Protein AF-A0A9D1W8C6-F1 (afdb_monomer_lite)

Organism: NCBI:txid2838759

Structure (mmCIF, N/CA/C/O backbone):
data_AF-A0A9D1W8C6-F1
#
_entry.id   AF-A0A9D1W8C6-F1
#
loop_
_atom_site.group_PDB
_atom_site.id
_atom_site.type_symbol
_atom_site.label_atom_id
_atom_site.label_alt_id
_atom_site.label_comp_id
_atom_site.label_asym_id
_atom_site.label_entity_id
_atom_site.label_seq_id
_atom_site.pdbx_PDB_ins_code
_atom_site.Cartn_x
_atom_site.Cartn_y
_atom_site.Cartn_z
_atom_site.occupancy
_atom_site.B_iso_or_equiv
_atom_site.auth_seq_id
_atom_site.auth_comp_id
_atom_site.auth_asym_id
_atom_site.auth_atom_id
_atom_site.pdbx_PDB_model_num
ATOM 1 N N . MET A 1 1 ? -22.718 -8.648 5.884 1.00 60.38 1 MET A N 1
ATOM 2 C CA . MET A 1 1 ? -21.245 -8.491 5.860 1.00 60.38 1 MET A CA 1
ATOM 3 C C . MET A 1 1 ? -20.928 -7.258 5.026 1.00 60.38 1 MET A C 1
ATOM 5 O O . MET A 1 1 ? -21.552 -7.112 3.982 1.00 60.38 1 MET A O 1
ATOM 9 N N . LYS A 1 2 ? -20.077 -6.335 5.493 1.00 73.44 2 LYS A N 1
ATOM 10 C CA . LYS A 1 2 ? -19.811 -5.063 4.796 1.00 73.44 2 LYS A CA 1
ATOM 11 C C . LYS A 1 2 ? -18.374 -5.063 4.278 1.00 73.44 2 LYS A C 1
ATOM 13 O O . LYS A 1 2 ? -17.452 -5.170 5.075 1.00 73.44 2 LYS A O 1
ATOM 18 N N . LEU A 1 3 ? -18.215 -4.976 2.961 1.00 74.81 3 LEU A N 1
ATOM 19 C CA . LEU A 1 3 ? -16.925 -4.838 2.284 1.00 74.81 3 LEU A CA 1
ATOM 20 C C . LEU A 1 3 ? -16.692 -3.355 1.985 1.00 74.81 3 LEU A C 1
ATOM 22 O O . LEU A 1 3 ? -17.611 -2.664 1.542 1.00 74.81 3 LEU A O 1
ATOM 26 N N . MET A 1 4 ? -15.485 -2.865 2.255 1.00 75.19 4 MET A N 1
ATOM 27 C CA . MET A 1 4 ? -15.068 -1.494 1.961 1.00 75.19 4 MET A CA 1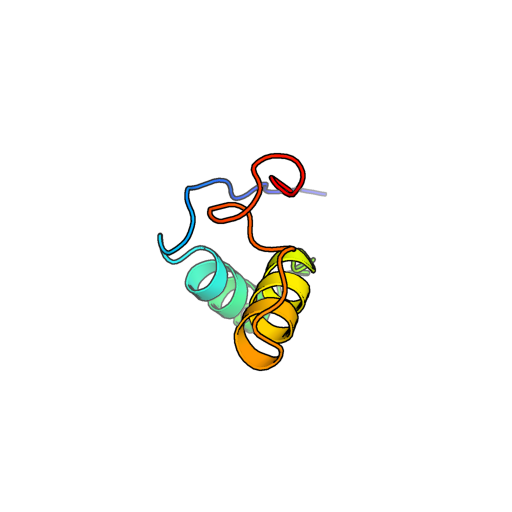
ATOM 28 C C . MET A 1 4 ? -13.843 -1.540 1.053 1.00 75.19 4 MET A C 1
ATOM 30 O O . MET A 1 4 ? -12.878 -2.231 1.365 1.00 75.19 4 MET A O 1
ATOM 34 N N . VAL A 1 5 ? -13.891 -0.807 -0.059 1.00 77.06 5 VAL A N 1
ATOM 35 C CA . VAL A 1 5 ? -12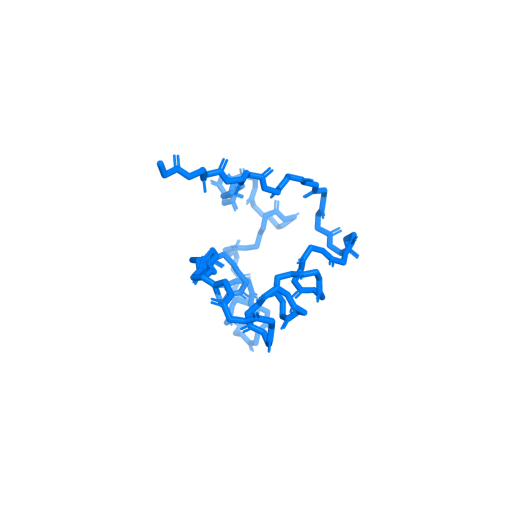.780 -0.697 -1.012 1.00 77.06 5 VAL A CA 1
ATOM 36 C C . VAL A 1 5 ? -12.153 0.684 -0.857 1.00 77.06 5 VAL A C 1
ATOM 38 O O . VAL A 1 5 ? -12.854 1.692 -0.936 1.00 77.06 5 VAL A O 1
ATOM 41 N N . ILE A 1 6 ? -10.842 0.728 -0.617 1.00 76.06 6 ILE A N 1
ATOM 42 C CA . ILE A 1 6 ? -10.076 1.967 -0.450 1.00 76.06 6 ILE A CA 1
ATOM 43 C C . ILE A 1 6 ? -9.220 2.162 -1.701 1.00 76.06 6 ILE A C 1
ATOM 45 O O . ILE A 1 6 ? -8.262 1.426 -1.918 1.00 76.06 6 ILE A O 1
ATOM 49 N N . THR A 1 7 ? -9.544 3.168 -2.512 1.00 77.81 7 THR A N 1
ATOM 50 C CA . THR A 1 7 ? -8.795 3.510 -3.731 1.00 77.81 7 THR A CA 1
ATOM 51 C C . THR A 1 7 ? -8.105 4.867 -3.588 1.00 77.81 7 THR A C 1
ATOM 53 O O . THR A 1 7 ? -8.512 5.720 -2.802 1.00 77.81 7 THR A O 1
ATOM 56 N N . GLY A 1 8 ? -7.009 5.069 -4.319 1.00 72.50 8 GLY A N 1
ATOM 57 C CA . GLY A 1 8 ? -6.253 6.325 -4.307 1.00 72.50 8 GLY A CA 1
ATOM 58 C C . GLY A 1 8 ? -4.850 6.161 -4.886 1.00 72.50 8 GLY A C 1
ATOM 59 O O . GLY A 1 8 ? -4.315 5.053 -4.906 1.00 72.50 8 GLY A O 1
ATOM 60 N N . GLY A 1 9 ? -4.234 7.253 -5.341 1.00 67.75 9 GLY A N 1
ATOM 61 C CA . GLY A 1 9 ? -2.909 7.227 -5.977 1.00 67.75 9 GLY A CA 1
ATOM 62 C C . GLY A 1 9 ? -1.780 6.711 -5.063 1.00 67.75 9 GLY A C 1
ATOM 63 O O . GLY A 1 9 ? -1.953 6.637 -3.840 1.00 67.75 9 GLY A O 1
ATOM 64 N N . PRO A 1 10 ? -0.616 6.319 -5.605 1.00 65.69 10 PRO A N 1
ATOM 65 C CA . PRO A 1 10 ? 0.559 5.968 -4.803 1.00 65.69 10 PRO A CA 1
ATOM 66 C C . PRO A 1 10 ? 0.911 7.094 -3.814 1.00 65.69 10 PRO A C 1
ATOM 68 O O . PRO A 1 10 ? 0.827 8.268 -4.159 1.00 65.69 10 PRO A O 1
ATOM 71 N N . GLY A 1 11 ? 1.262 6.757 -2.570 1.00 67.06 11 GLY A N 1
ATOM 72 C CA . GLY A 1 11 ? 1.699 7.743 -1.565 1.00 67.06 11 GLY A CA 1
ATOM 73 C C . GLY A 1 11 ? 0.603 8.519 -0.813 1.00 67.06 11 GLY A C 1
ATOM 74 O O . GLY A 1 11 ? 0.924 9.211 0.143 1.00 67.06 11 GLY A O 1
ATOM 75 N N . VAL A 1 12 ? -0.688 8.367 -1.138 1.00 74.06 12 VAL A N 1
ATOM 76 C CA . VAL A 1 12 ? -1.782 9.133 -0.480 1.00 74.06 12 VAL A CA 1
ATOM 77 C C . VAL A 1 12 ? -2.176 8.640 0.928 1.00 74.06 12 VAL A C 1
ATOM 79 O O . VAL A 1 12 ? -3.210 9.032 1.456 1.00 74.06 12 VAL A O 1
ATOM 82 N N . GLY A 1 13 ? -1.392 7.747 1.544 1.00 72.31 13 GLY A N 1
ATOM 83 C CA . GLY A 1 13 ? -1.638 7.282 2.919 1.00 72.31 13 GLY A CA 1
ATOM 84 C C . GLY A 1 13 ? -2.644 6.132 3.082 1.00 72.31 13 GLY A C 1
ATOM 85 O O . GLY A 1 13 ? -3.049 5.837 4.204 1.00 72.31 13 GLY A O 1
ATOM 86 N N . LYS A 1 14 ? -3.020 5.428 2.003 1.00 82.31 14 LYS A N 1
ATOM 87 C CA . LYS A 1 14 ? -3.917 4.248 2.067 1.00 82.31 14 LYS A CA 1
ATOM 88 C C . LYS A 1 14 ? -3.409 3.173 3.029 1.00 82.31 14 LYS A C 1
ATOM 90 O O . LYS A 1 14 ? -4.177 2.654 3.830 1.00 82.31 14 LYS A O 1
ATOM 95 N N . SER A 1 15 ? -2.106 2.892 2.989 1.00 77.44 15 SER A N 1
ATOM 96 C CA . SER A 1 15 ? -1.459 1.923 3.880 1.00 77.44 15 SER A CA 1
ATOM 97 C C . SER A 1 15 ? -1.552 2.346 5.349 1.00 77.44 15 SER A C 1
ATOM 99 O O . SER A 1 15 ? -1.752 1.504 6.216 1.00 77.44 15 SER A O 1
ATOM 101 N N . T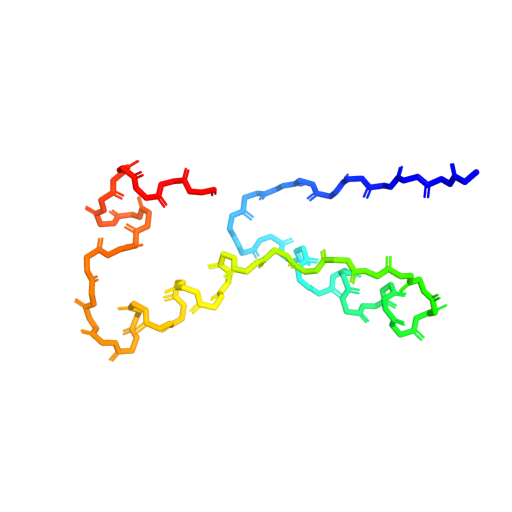HR A 1 16 ? -1.481 3.651 5.632 1.00 82.88 16 THR A N 1
ATOM 102 C CA . THR A 1 16 ? -1.672 4.198 6.984 1.00 82.88 16 THR A CA 1
ATOM 103 C C . THR A 1 16 ? -3.094 3.949 7.482 1.00 82.88 16 THR A C 1
ATOM 105 O O . THR A 1 16 ? -3.275 3.511 8.615 1.00 82.88 16 THR A O 1
ATOM 108 N N . LEU A 1 17 ? -4.101 4.181 6.635 1.00 82.31 17 LEU A N 1
ATOM 109 C CA . LEU A 1 17 ? -5.503 3.930 6.972 1.00 82.31 17 LEU A CA 1
ATOM 110 C C . LEU A 1 17 ? -5.779 2.436 7.193 1.00 82.31 17 LEU A C 1
ATOM 112 O O . LEU A 1 17 ? -6.410 2.072 8.182 1.00 82.31 17 LEU A O 1
ATOM 116 N N . ILE A 1 18 ? -5.253 1.579 6.316 1.00 83.38 18 ILE A N 1
ATOM 117 C CA . ILE A 1 18 ? -5.311 0.117 6.444 1.00 83.38 18 ILE A CA 1
ATOM 118 C C . ILE A 1 18 ? -4.740 -0.341 7.793 1.00 83.38 18 ILE A C 1
ATOM 120 O O . ILE A 1 18 ? -5.423 -1.057 8.520 1.00 83.38 18 ILE A O 1
ATOM 124 N N . ASN A 1 19 ? -3.552 0.139 8.174 1.00 83.06 19 ASN A N 1
ATOM 125 C CA . ASN A 1 19 ? -2.922 -0.209 9.454 1.00 83.06 19 ASN A CA 1
ATOM 126 C C . ASN A 1 19 ? -3.778 0.183 10.667 1.00 83.06 19 ASN A C 1
ATOM 128 O O . ASN A 1 19 ? -3.787 -0.509 11.683 1.00 83.06 19 ASN A O 1
ATOM 132 N N . VAL A 1 20 ? -4.470 1.324 10.602 1.00 86.56 20 VAL A N 1
ATOM 133 C CA . VAL A 1 20 ? -5.360 1.761 11.687 1.00 86.56 20 VAL A CA 1
ATOM 134 C C . VAL A 1 20 ? -6.603 0.875 11.759 1.00 86.56 20 VAL A C 1
ATOM 136 O O . VAL A 1 20 ? -7.001 0.493 12.856 1.00 86.56 20 VAL A O 1
ATOM 139 N N . LEU A 1 21 ? -7.192 0.515 10.615 1.00 85.62 21 LEU A N 1
ATOM 140 C CA . LEU A 1 21 ? -8.357 -0.372 10.556 1.00 85.62 21 LEU A CA 1
ATOM 141 C C . LEU A 1 21 ? -8.028 -1.778 11.068 1.00 85.62 21 LEU A C 1
ATOM 143 O O . LEU A 1 21 ? -8.788 -2.334 11.858 1.00 85.62 21 LEU A O 1
ATOM 147 N N . GLU A 1 22 ? -6.869 -2.315 10.699 1.00 84.94 22 GLU A N 1
ATOM 148 C CA . GLU A 1 22 ? -6.384 -3.594 11.218 1.00 84.94 22 GLU A CA 1
ATOM 149 C C . GLU A 1 22 ? -6.227 -3.552 12.747 1.00 84.94 22 GLU A C 1
ATOM 151 O O . GLU A 1 22 ? -6.754 -4.410 13.455 1.00 84.94 22 GLU A O 1
ATOM 156 N N . LYS A 1 23 ? -5.613 -2.487 13.291 1.00 86.69 23 LYS A N 1
ATOM 157 C CA . LYS A 1 23 ? -5.501 -2.272 14.749 1.00 86.69 23 LYS A CA 1
ATOM 158 C C . LYS A 1 23 ? -6.848 -2.144 15.461 1.00 86.69 23 LYS A C 1
ATOM 160 O O . LYS A 1 23 ? -6.927 -2.415 16.655 1.00 86.69 23 LYS A O 1
ATOM 165 N N . GLN A 1 24 ? -7.894 -1.719 14.758 1.00 88.81 24 GLN A N 1
ATOM 166 C CA . GLN A 1 24 ? -9.257 -1.645 15.287 1.00 88.81 24 GLN A CA 1
ATOM 167 C C . GLN A 1 24 ? -10.025 -2.975 15.178 1.00 88.81 24 GLN A C 1
ATOM 169 O O . GLN A 1 24 ? -11.192 -3.029 15.559 1.00 88.81 24 GLN A O 1
ATOM 174 N N . GLY A 1 25 ? -9.386 -4.048 14.698 1.00 86.88 25 GLY A N 1
ATOM 175 C CA . GLY A 1 25 ? -9.970 -5.388 14.609 1.00 86.88 25 GLY A CA 1
ATOM 176 C C . GLY A 1 25 ? -10.732 -5.660 13.312 1.00 86.88 25 GLY A C 1
ATOM 177 O O . GLY A 1 25 ? -11.439 -6.665 13.222 1.00 86.88 25 GLY A O 1
ATOM 178 N N . TYR A 1 26 ? -10.610 -4.791 12.302 1.00 83.81 26 TYR A N 1
ATOM 179 C CA . TYR A 1 26 ? -11.146 -5.080 10.975 1.00 83.81 26 TYR A CA 1
ATOM 180 C C . TYR A 1 26 ? -10.250 -6.082 10.250 1.00 83.81 26 TYR A C 1
ATOM 182 O O . TYR A 1 26 ? -9.026 -5.983 10.280 1.00 83.81 26 TYR A O 1
ATOM 190 N N . PHE A 1 27 ? -10.873 -7.029 9.550 1.00 78.75 27 PHE A N 1
ATOM 191 C CA . PHE A 1 27 ? -10.161 -7.918 8.641 1.00 78.75 27 PHE A CA 1
ATOM 192 C C . PHE A 1 27 ? -9.714 -7.123 7.410 1.00 78.75 27 PHE A C 1
ATOM 194 O O . PHE A 1 27 ? -10.555 -6.628 6.654 1.00 78.75 27 PHE A O 1
ATOM 201 N N . VAL A 1 28 ? -8.402 -6.990 7.227 1.00 75.06 28 VAL A N 1
ATOM 202 C CA . VAL A 1 28 ? -7.804 -6.256 6.110 1.00 75.06 28 VAL A CA 1
ATOM 203 C C . VAL A 1 28 ? -7.056 -7.227 5.199 1.00 75.06 28 VAL A C 1
ATOM 205 O O . VAL A 1 28 ? -6.201 -7.983 5.644 1.00 75.06 28 VAL A O 1
ATOM 208 N N . LEU A 1 29 ? -7.366 -7.173 3.903 1.00 70.00 29 LEU A N 1
ATOM 209 C CA . LEU A 1 29 ? -6.544 -7.747 2.841 1.00 70.00 29 LEU A CA 1
ATOM 210 C C . LEU A 1 29 ? -5.629 -6.645 2.303 1.00 70.00 29 LEU A C 1
ATOM 212 O O . LEU A 1 29 ? -6.103 -5.666 1.727 1.00 70.00 29 LEU A O 1
ATOM 216 N N . MET A 1 30 ? -4.327 -6.780 2.539 1.00 66.12 30 MET A N 1
ATOM 217 C CA . MET A 1 30 ? -3.322 -5.865 2.005 1.00 66.12 30 MET A CA 1
ATOM 218 C C . MET A 1 30 ? -3.036 -6.237 0.545 1.00 66.12 30 MET A C 1
ATOM 220 O O . MET A 1 30 ? -2.796 -7.405 0.252 1.00 66.12 30 MET A O 1
ATOM 224 N N . GLU A 1 31 ? -3.049 -5.271 -0.375 1.00 63.94 31 GLU A N 1
ATOM 225 C CA . GLU A 1 31 ? -2.611 -5.545 -1.747 1.00 63.94 31 GLU A CA 1
ATOM 226 C C . GLU A 1 31 ? -1.085 -5.737 -1.788 1.00 63.94 31 GLU A C 1
ATOM 228 O O . GLU A 1 31 ? -0.318 -4.856 -1.387 1.00 63.94 31 GLU A O 1
ATOM 233 N N . GLU A 1 32 ? -0.646 -6.894 -2.295 1.00 63.22 32 GLU A N 1
ATOM 234 C CA . GLU A 1 32 ? 0.759 -7.323 -2.444 1.00 63.22 32 GLU A CA 1
ATOM 235 C C . GLU A 1 32 ? 1.600 -6.358 -3.314 1.00 63.22 32 GLU A C 1
ATOM 237 O O . GLU A 1 32 ? 2.829 -6.433 -3.351 1.00 63.22 32 GLU A O 1
ATOM 242 N N . THR A 1 33 ? 0.962 -5.399 -3.990 1.00 62.62 33 THR A N 1
ATOM 243 C CA . THR A 1 33 ? 1.587 -4.403 -4.869 1.00 62.62 33 THR A CA 1
ATOM 244 C C . THR A 1 33 ? 2.702 -3.622 -4.173 1.00 62.62 33 THR A C 1
ATOM 246 O O . THR A 1 33 ? 3.725 -3.309 -4.782 1.00 62.62 33 THR A O 1
ATOM 249 N N . GLY A 1 34 ? 2.552 -3.349 -2.871 1.00 65.62 34 GLY A N 1
ATOM 250 C CA . GLY A 1 34 ? 3.590 -2.684 -2.083 1.00 65.62 34 GLY A CA 1
ATOM 251 C C . GLY A 1 34 ? 4.883 -3.498 -1.993 1.00 65.62 34 GLY A C 1
ATOM 252 O O . GLY A 1 34 ? 5.967 -2.929 -2.085 1.00 65.62 34 GLY A O 1
ATOM 253 N N . ARG A 1 35 ? 4.784 -4.825 -1.868 1.00 69.38 35 ARG A N 1
ATOM 254 C CA . ARG A 1 35 ? 5.941 -5.714 -1.729 1.00 69.38 35 ARG A CA 1
ATOM 255 C C . ARG A 1 35 ? 6.741 -5.799 -3.022 1.00 69.38 35 ARG A C 1
ATOM 257 O O . ARG A 1 35 ? 7.949 -5.603 -2.988 1.00 69.38 35 ARG A O 1
ATOM 264 N N . ILE A 1 36 ? 6.063 -5.998 -4.152 1.00 72.19 36 ILE A N 1
ATOM 265 C CA . ILE A 1 36 ? 6.708 -6.072 -5.470 1.00 72.19 36 ILE A CA 1
ATOM 266 C C . ILE A 1 36 ? 7.415 -4.751 -5.785 1.00 72.19 36 ILE A C 1
ATOM 268 O O . ILE A 1 36 ? 8.563 -4.760 -6.212 1.00 72.19 36 ILE A O 1
ATOM 272 N N . ILE A 1 37 ? 6.779 -3.605 -5.512 1.00 71.69 37 ILE A N 1
ATOM 273 C CA . ILE A 1 37 ? 7.417 -2.295 -5.697 1.00 71.69 37 ILE A CA 1
ATOM 274 C C . ILE A 1 37 ? 8.665 -2.162 -4.813 1.00 71.69 37 ILE A C 1
ATOM 276 O O . ILE A 1 37 ? 9.699 -1.714 -5.299 1.00 71.69 37 ILE A O 1
ATOM 280 N N . GLN A 1 38 ? 8.602 -2.557 -3.538 1.00 73.25 38 GLN A N 1
ATOM 281 C CA . GLN A 1 38 ? 9.762 -2.499 -2.639 1.00 73.25 38 GLN A CA 1
ATOM 282 C C . GLN A 1 38 ? 10.900 -3.422 -3.095 1.00 73.25 38 GLN A C 1
ATOM 284 O O . GLN A 1 38 ? 12.050 -2.990 -3.134 1.00 73.25 38 GLN A O 1
ATOM 289 N N . GLU A 1 39 ? 10.589 -4.658 -3.487 1.00 80.19 39 GLU A N 1
ATOM 290 C CA . GLU A 1 39 ? 11.566 -5.615 -4.015 1.00 80.19 39 GLU A CA 1
ATOM 291 C C . GLU A 1 39 ? 12.217 -5.080 -5.299 1.00 80.19 39 GLU A C 1
ATOM 293 O O . GLU A 1 39 ? 13.441 -5.022 -5.387 1.00 80.19 39 GLU A O 1
ATOM 298 N N . GLN A 1 40 ? 11.423 -4.582 -6.252 1.00 81.12 40 GLN A N 1
ATOM 299 C CA . GLN A 1 40 ? 11.932 -4.000 -7.498 1.00 81.12 40 GLN A CA 1
ATOM 300 C C . GLN A 1 40 ? 12.755 -2.725 -7.255 1.00 81.12 40 GLN A C 1
ATOM 302 O O . GLN A 1 40 ? 13.721 -2.483 -7.969 1.00 81.12 40 GLN A O 1
ATOM 307 N N . MET A 1 41 ? 12.432 -1.914 -6.241 1.00 79.38 41 MET A N 1
ATOM 308 C CA . MET A 1 41 ? 13.271 -0.772 -5.856 1.00 79.38 41 MET A CA 1
ATOM 309 C C . MET A 1 41 ? 14.613 -1.212 -5.256 1.00 79.38 41 MET A C 1
ATOM 311 O O . MET A 1 41 ? 15.626 -0.574 -5.528 1.00 79.38 41 MET A O 1
ATOM 315 N N . GLN A 1 42 ? 14.642 -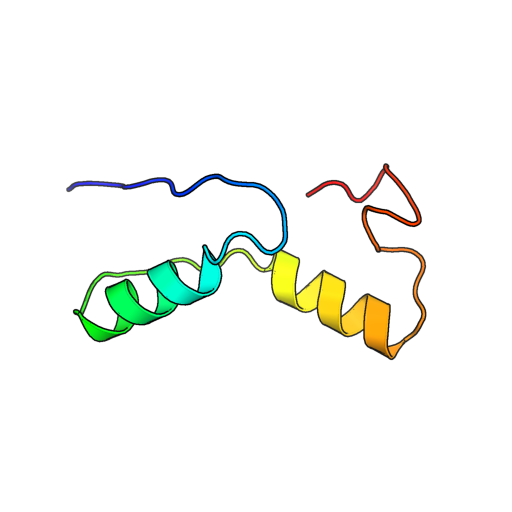2.287 -4.460 1.00 84.50 42 GLN A N 1
ATOM 316 C CA . GLN A 1 42 ? 15.877 -2.807 -3.858 1.00 84.50 42 GLN A CA 1
ATOM 317 C C . GLN A 1 42 ? 16.799 -3.479 -4.879 1.00 84.50 42 GLN A C 1
ATOM 319 O O . GLN A 1 42 ? 18.018 -3.385 -4.752 1.00 84.50 42 GLN A O 1
ATOM 324 N N . THR A 1 43 ? 16.237 -4.141 -5.891 1.00 86.31 43 THR A N 1
ATOM 325 C CA . THR A 1 43 ? 17.009 -4.833 -6.935 1.00 86.31 43 THR A CA 1
ATOM 326 C C . THR A 1 43 ? 17.260 -3.977 -8.181 1.00 86.31 43 THR A C 1
ATOM 328 O O . THR A 1 43 ? 17.713 -4.513 -9.188 1.00 86.31 43 THR A O 1
ATOM 331 N N . ASP A 1 44 ? 16.909 -2.686 -8.148 1.00 77.88 44 ASP A N 1
ATOM 332 C CA . ASP A 1 44 ? 16.853 -1.779 -9.311 1.00 77.88 44 ASP A CA 1
ATOM 333 C C . ASP A 1 44 ? 16.113 -2.372 -10.531 1.00 77.88 44 ASP A C 1
ATOM 335 O O . ASP A 1 44 ? 16.414 -2.099 -11.693 1.00 77.88 44 ASP A O 1
ATOM 339 N N . GLY A 1 45 ? 15.105 -3.197 -10.259 1.00 76.31 45 GLY A N 1
ATOM 340 C CA . GLY A 1 45 ? 14.333 -3.904 -11.266 1.00 76.31 45 GLY A CA 1
ATOM 341 C C . GLY A 1 45 ? 13.472 -2.980 -12.133 1.00 76.31 45 GLY A C 1
ATOM 342 O O . GLY A 1 45 ? 13.202 -1.816 -11.811 1.00 76.31 45 GLY A O 1
ATOM 343 N N . GLU A 1 46 ? 13.030 -3.511 -13.272 1.00 78.44 46 GLU A N 1
ATOM 344 C CA . GLU A 1 46 ? 12.186 -2.791 -14.234 1.00 78.44 46 GLU A CA 1
ATOM 345 C C . GLU A 1 46 ? 10.685 -2.903 -13.937 1.00 78.44 46 GLU A C 1
ATOM 347 O O . GLU A 1 46 ? 9.882 -2.209 -14.557 1.00 78.44 46 GLU A O 1
ATOM 352 N N . GLY A 1 47 ? 10.293 -3.728 -12.961 1.00 75.81 47 GLY A N 1
ATOM 353 C CA . GLY A 1 47 ? 8.906 -4.000 -12.573 1.00 75.81 47 GLY A CA 1
ATOM 354 C C . GLY A 1 47 ? 8.171 -2.844 -11.886 1.00 75.81 47 GLY A C 1
ATOM 355 O O . GLY A 1 47 ? 7.156 -3.070 -11.232 1.00 75.81 47 GLY A O 1
ATOM 356 N N . LEU A 1 48 ? 8.694 -1.618 -11.973 1.00 79.25 48 LEU A N 1
ATOM 357 C CA . LEU A 1 48 ? 8.126 -0.438 -11.329 1.00 79.25 48 LEU A CA 1
ATOM 358 C C . LEU A 1 48 ? 7.143 0.259 -12.280 1.00 79.25 48 LEU A C 1
ATOM 360 O O . LEU A 1 48 ? 7.516 0.542 -13.420 1.00 79.25 48 LEU A O 1
ATOM 364 N N . PRO A 1 49 ? 5.939 0.645 -11.822 1.00 70.06 49 PRO A N 1
ATOM 365 C CA . PRO A 1 49 ? 4.901 1.218 -12.688 1.00 70.06 49 PRO A CA 1
ATOM 366 C C . PRO A 1 49 ? 5.315 2.528 -13.384 1.00 70.06 49 PRO A C 1
ATOM 368 O O . PRO A 1 49 ? 4.793 2.863 -14.445 1.00 70.06 49 PRO A O 1
ATOM 371 N N . TRP A 1 50 ? 6.278 3.271 -12.822 1.00 78.50 50 TRP A N 1
ATOM 372 C CA . TRP A 1 50 ? 6.842 4.477 -13.447 1.00 78.50 50 TRP A CA 1
ATOM 373 C C . TRP A 1 50 ? 8.017 4.204 -14.394 1.00 78.50 50 TRP A C 1
ATOM 375 O O . TRP A 1 50 ? 8.301 5.050 -15.239 1.00 78.50 50 TRP A O 1
ATOM 385 N N . LYS A 1 51 ? 8.694 3.052 -14.275 1.00 73.75 51 LYS A N 1
ATOM 386 C CA . LYS A 1 51 ? 9.725 2.620 -15.235 1.00 73.75 51 LYS A CA 1
ATOM 387 C C . LYS A 1 51 ? 9.089 1.921 -16.433 1.00 73.75 51 LYS A C 1
ATOM 389 O O . LYS A 1 51 ? 9.459 2.190 -17.570 1.00 73.75 51 LYS A O 1
ATOM 394 N N . ASN A 1 52 ? 8.108 1.059 -16.185 1.00 70.69 52 ASN A N 1
ATOM 395 C CA . ASN A 1 52 ? 7.430 0.302 -17.220 1.00 70.69 52 ASN A CA 1
ATOM 396 C C . ASN A 1 52 ? 5.924 0.223 -16.921 1.00 70.69 52 ASN A C 1
ATOM 398 O O . ASN A 1 52 ? 5.476 -0.429 -15.978 1.00 70.69 52 ASN A O 1
ATOM 402 N N . LYS A 1 53 ? 5.141 0.900 -17.772 1.00 64.25 53 LYS A N 1
ATOM 403 C CA . LYS A 1 53 ? 3.681 1.054 -17.645 1.00 64.25 53 LYS A CA 1
ATOM 404 C C . LYS A 1 53 ? 2.902 -0.256 -17.801 1.00 64.25 53 LYS A C 1
ATOM 406 O O . LYS A 1 53 ? 1.706 -0.270 -17.528 1.00 64.25 53 L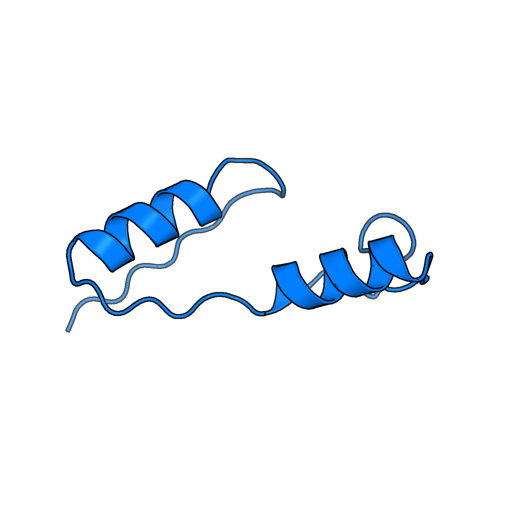YS A O 1
ATOM 411 N N . ILE A 1 54 ? 3.555 -1.336 -18.237 1.00 70.69 54 ILE A N 1
ATOM 412 C CA . ILE A 1 54 ? 2.967 -2.683 -18.257 1.00 70.69 54 ILE A CA 1
ATOM 413 C C . ILE A 1 54 ? 2.720 -3.181 -16.821 1.00 70.69 54 ILE A C 1
ATOM 415 O O . ILE A 1 54 ? 1.804 -3.965 -16.601 1.00 70.69 54 ILE A O 1
ATOM 419 N N . TYR A 1 55 ? 3.467 -2.675 -15.833 1.00 62.75 55 TYR A N 1
ATOM 420 C CA . TYR A 1 55 ? 3.363 -3.060 -14.420 1.00 62.75 55 TYR A CA 1
ATOM 421 C C . TYR A 1 55 ? 2.482 -2.120 -13.580 1.00 62.75 55 TYR A C 1
ATOM 423 O O . TYR A 1 55 ? 2.697 -1.955 -12.379 1.00 62.75 55 TYR A O 1
ATOM 431 N N . CYS A 1 56 ? 1.490 -1.481 -14.200 1.00 52.75 56 CYS A N 1
ATOM 432 C CA . CYS A 1 56 ? 0.432 -0.770 -13.482 1.00 52.75 56 CYS A CA 1
ATOM 433 C C . CYS A 1 56 ? -0.558 -1.788 -12.888 1.00 52.75 56 CYS A C 1
ATOM 435 O O . CYS A 1 56 ? -1.569 -2.092 -13.519 1.00 52.75 56 CYS A O 1
ATOM 437 N N . TYR A 1 57 ? -0.224 -2.338 -11.718 1.00 55.03 57 TYR A N 1
ATOM 438 C CA . TYR A 1 57 ? -1.136 -3.128 -10.880 1.00 55.03 57 TYR A CA 1
ATOM 439 C C . TYR A 1 57 ? -2.103 -2.221 -10.112 1.00 55.03 57 TYR A C 1
ATOM 441 O O . TYR A 1 57 ? -1.647 -1.151 -9.634 1.00 55.03 57 TYR A O 1
#

pLDDT: mean 74.71, std 8.26, range [52.75, 88.81]

InterPro domains:
  IPR027417 P-loop conta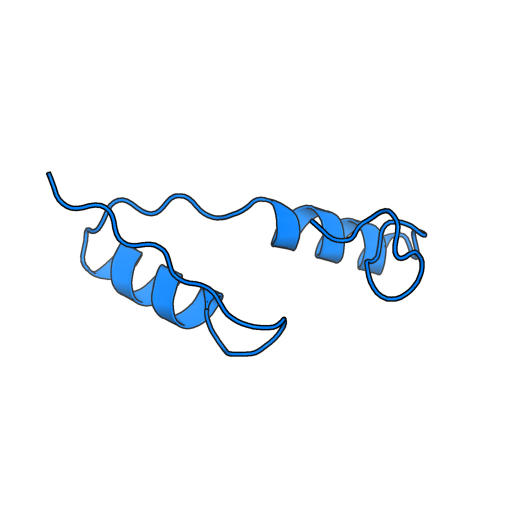ining nucleoside triphosphate hydrolase [G3DSA:3.40.50.300] (2-56)
  IPR027417 P-loop containing nucleoside triphosphate hydrolase [SSF52540] (1-33)
  IPR038727 NadR/Ttd14, AAA domain [PF13521] (4-54)

Foldseek 3Di:
DDDDDDDDDPPPCPVVVQVVCVVVVDDDDDDCLVVVCVVCVVVVHCLHCVNPVVNPD

Sequence (57 aa):
MKLMVITGGPGVGKSTLINVLEKQGYFVLMEETGRIIQEQMQTDGEGLPWKNKIYCY

Secondary structure (DSSP, 8-state):
---------TTSSHHHHHHHHHHTT------THHHHHHHHHHTT-S--TTT-GGG--

Radius of gyration: 13.51 Å; chains: 1; bounding box: 38×18×34 Å